Protein AF-E2BTY5-F1 (afdb_monomer)

Foldseek 3Di:
DVVVVVCVVCVPPDPVNVVVDDDDDKDKAFPDDDPDDDDWDDDPPCPPPPVGDDDDDPPRRDIDMDD

Secondary structure (DSSP, 8-state):
-HHHHHHHHHTT--HHHHTT------EEEESSS-SSPPP----TT-TT-GGGS----TT---EEEE-

Solvent-accessible surface area (backbone atoms only — not comparable to full-atom values): 4708 Å² total; per-residue (Å²): 107,70,72,58,53,51,48,65,74,52,68,82,64,49,74,77,57,56,71,74,57,86,84,83,63,76,47,80,45,58,71,56,72,68,99,64,88,84,85,76,89,74,66,88,90,46,79,83,41,69,92,64,50,82,87,77,71,94,75,65,68,50,66,49,78,45,112

Mean predicted aligned error: 7.32 Å

Radius of gyration: 21.63 Å; Cα contacts (8 Å, |Δi|>4): 40; chains: 1; bounding box: 40×23×56 Å

InterPro domains:
  IPR036397 Ribonuclease H superfamily [G3DSA:3.30.420.10] (1-67)
  IPR052338 Transposase_5 [PTHR23022] (2-67)

Sequence (67 aa):
LARLDFARKFQHWTEVDWRKVLFSDESKFQLFGSDGRKYIRRPTGTRYNSRYQTPTVKHGGGNVMVW

Structure (mmCIF, N/CA/C/O backbone):
data_AF-E2BTY5-F1
#
_entry.id   AF-E2BTY5-F1
#
loop_
_atom_site.group_PDB
_atom_site.id
_atom_site.type_symbol
_atom_site.label_atom_id
_atom_site.label_alt_id
_atom_site.label_comp_id
_atom_site.label_asym_id
_atom_site.label_entity_id
_atom_site.label_seq_id
_atom_site.pdbx_PDB_ins_code
_atom_site.Cartn_x
_atom_site.Cartn_y
_atom_site.Cartn_z
_atom_site.occupancy
_atom_site.B_iso_or_equiv
_atom_site.auth_seq_id
_atom_site.auth_comp_id
_atom_site.auth_asym_id
_atom_site.auth_atom_id
_atom_site.pdbx_PDB_model_num
ATOM 1 N N . LEU A 1 1 ? 21.699 -8.614 -0.765 1.00 79.62 1 LEU A N 1
ATOM 2 C CA . LEU A 1 1 ? 22.265 -8.118 -2.042 1.00 79.62 1 LEU A CA 1
ATOM 3 C C . LEU A 1 1 ? 21.225 -8.078 -3.168 1.00 79.62 1 LEU A C 1
ATOM 5 O O . LEU A 1 1 ? 21.167 -7.062 -3.837 1.00 79.62 1 LEU A O 1
ATOM 9 N N . ALA A 1 2 ? 20.291 -9.038 -3.264 1.00 94.44 2 ALA A N 1
ATOM 10 C CA . ALA A 1 2 ? 19.249 -9.089 -4.310 1.00 94.44 2 ALA A CA 1
ATOM 11 C C . ALA A 1 2 ? 18.507 -7.767 -4.628 1.00 94.44 2 ALA A C 1
ATOM 13 O O . ALA A 1 2 ? 18.342 -7.426 -5.794 1.00 94.44 2 ALA A O 1
ATOM 14 N N . ARG A 1 3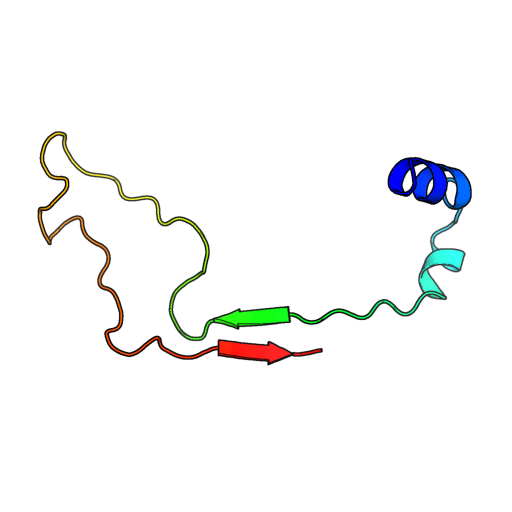 ? 18.095 -6.980 -3.617 1.00 97.25 3 ARG A N 1
ATOM 15 C CA . ARG A 1 3 ? 17.455 -5.665 -3.849 1.00 97.25 3 ARG A CA 1
ATOM 16 C C . ARG A 1 3 ? 18.402 -4.645 -4.494 1.00 97.25 3 ARG A C 1
ATOM 18 O O . ARG A 1 3 ? 17.969 -3.866 -5.335 1.00 97.25 3 ARG A O 1
ATOM 25 N N . LEU A 1 4 ? 19.676 -4.651 -4.097 1.00 97.69 4 LEU A N 1
ATOM 26 C CA . LEU A 1 4 ? 20.711 -3.775 -4.652 1.00 97.69 4 LEU A CA 1
ATOM 27 C C . LEU A 1 4 ? 21.054 -4.183 -6.087 1.00 97.69 4 LEU A C 1
ATOM 29 O O . LEU A 1 4 ? 21.184 -3.320 -6.948 1.00 97.69 4 LEU A O 1
ATOM 33 N N . ASP A 1 5 ? 21.149 -5.485 -6.347 1.00 98.25 5 ASP A N 1
ATOM 34 C CA . ASP A 1 5 ? 21.446 -6.014 -7.679 1.00 98.25 5 ASP A CA 1
ATOM 35 C C . ASP A 1 5 ? 20.297 -5.735 -8.656 1.00 98.25 5 ASP A C 1
ATOM 37 O O . ASP A 1 5 ? 20.543 -5.305 -9.780 1.00 98.25 5 ASP A O 1
ATOM 41 N N . PHE A 1 6 ? 19.041 -5.877 -8.211 1.00 96.94 6 PHE A N 1
ATOM 42 C CA . PHE A 1 6 ? 17.863 -5.471 -8.983 1.00 96.94 6 PHE A CA 1
ATOM 43 C C . PHE A 1 6 ? 17.898 -3.976 -9.321 1.00 96.94 6 PHE A C 1
ATOM 45 O O . PHE A 1 6 ? 17.776 -3.607 -10.487 1.00 96.94 6 PHE A O 1
ATOM 52 N N . ALA A 1 7 ? 18.121 -3.120 -8.316 1.00 97.56 7 ALA A N 1
ATOM 53 C CA . ALA A 1 7 ? 18.178 -1.676 -8.520 1.00 97.56 7 ALA A CA 1
ATOM 54 C C . ALA A 1 7 ? 19.285 -1.295 -9.511 1.00 97.56 7 ALA A C 1
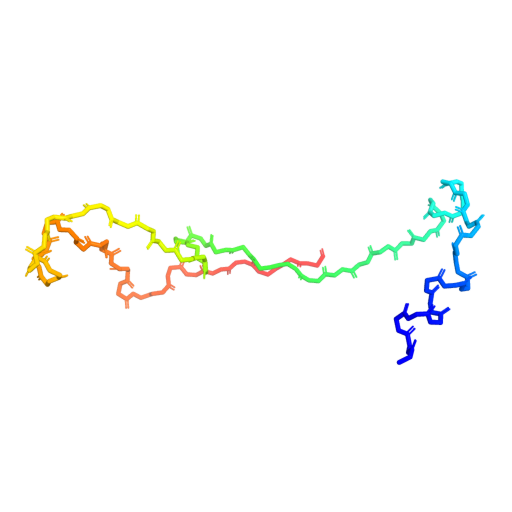ATOM 56 O O . ALA A 1 7 ? 19.011 -0.584 -10.469 1.00 97.56 7 ALA A O 1
ATOM 57 N N . ARG A 1 8 ? 20.503 -1.832 -9.349 1.00 98.00 8 ARG A N 1
ATOM 58 C CA . ARG A 1 8 ? 21.622 -1.595 -10.279 1.00 98.00 8 ARG A CA 1
ATOM 59 C C . ARG A 1 8 ? 21.326 -2.097 -11.690 1.00 98.00 8 ARG A C 1
ATOM 61 O O . ARG A 1 8 ? 21.651 -1.412 -12.652 1.00 98.00 8 ARG A O 1
ATOM 68 N N . LYS A 1 9 ? 20.696 -3.267 -11.828 1.00 97.75 9 LYS A N 1
ATOM 69 C CA . LYS A 1 9 ? 20.357 -3.860 -13.130 1.00 97.75 9 LYS A CA 1
ATOM 70 C C . LYS A 1 9 ? 19.370 -3.003 -13.925 1.00 97.75 9 LYS A C 1
ATOM 72 O O . LYS A 1 9 ? 19.506 -2.903 -15.140 1.00 97.75 9 LYS A O 1
ATOM 77 N N . PHE A 1 10 ? 18.398 -2.390 -13.252 1.00 97.44 10 PHE A N 1
ATOM 78 C CA . PHE A 1 10 ? 17.318 -1.635 -13.894 1.00 97.44 10 PHE A CA 1
ATOM 79 C C . PHE A 1 10 ? 17.429 -0.109 -13.711 1.00 97.44 10 PHE A C 1
ATOM 81 O O . PHE A 1 10 ? 16.529 0.620 -14.111 1.00 97.44 10 PHE A O 1
ATOM 88 N N . GLN A 1 11 ? 18.538 0.403 -13.159 1.00 97.69 11 GLN A N 1
ATOM 89 C CA . GLN A 1 11 ? 18.708 1.829 -12.822 1.00 97.69 11 GLN A CA 1
ATOM 90 C C . GLN A 1 11 ? 18.614 2.791 -14.019 1.00 97.69 11 GLN A C 1
ATOM 92 O O . GLN A 1 11 ? 18.342 3.971 -13.833 1.00 97.69 11 GLN A O 1
ATOM 97 N N . HIS A 1 12 ? 18.872 2.304 -15.236 1.00 98.19 12 HIS A N 1
ATOM 98 C CA . HIS A 1 12 ? 18.847 3.106 -16.466 1.00 98.19 12 HIS A CA 1
ATOM 99 C C . HIS A 1 12 ? 17.586 2.885 -17.306 1.00 98.19 12 HIS A C 1
ATOM 101 O O . HIS A 1 12 ? 17.500 3.397 -18.419 1.00 98.19 12 HIS A O 1
ATOM 107 N N . TRP A 1 13 ? 16.628 2.100 -16.811 1.00 98.25 13 TRP A N 1
ATOM 108 C CA . TRP A 1 13 ? 15.373 1.896 -17.519 1.00 98.25 13 TRP A CA 1
ATOM 109 C C . TRP A 1 13 ? 14.582 3.190 -17.614 1.00 98.25 13 TRP A C 1
ATOM 111 O O . TRP A 1 13 ? 14.417 3.919 -16.632 1.00 98.25 13 TRP A O 1
ATOM 121 N N . THR A 1 14 ? 14.076 3.448 -18.814 1.00 98.00 14 THR A N 1
ATOM 122 C CA . THR A 1 14 ? 13.236 4.607 -19.091 1.00 98.00 14 THR A CA 1
ATOM 123 C C . THR A 1 14 ? 11.774 4.291 -18.797 1.00 98.00 14 THR A C 1
ATOM 125 O O . THR A 1 14 ? 11.385 3.136 -18.614 1.00 98.00 14 THR A O 1
ATOM 128 N N . GLU A 1 15 ? 10.919 5.312 -18.800 1.00 97.44 15 GLU A N 1
ATOM 129 C CA . GLU A 1 15 ? 9.474 5.117 -18.651 1.00 97.44 15 GLU A CA 1
ATOM 130 C C . GLU A 1 15 ? 8.900 4.175 -19.728 1.00 97.44 15 GLU A C 1
ATOM 132 O O . GLU A 1 15 ? 8.025 3.361 -19.443 1.00 97.44 15 GLU A O 1
ATOM 137 N N . VAL A 1 16 ? 9.433 4.226 -20.956 1.00 98.19 16 VAL A N 1
ATOM 138 C CA . VAL A 1 16 ? 9.005 3.360 -22.068 1.00 98.19 16 VAL A CA 1
ATOM 139 C C . VAL A 1 16 ? 9.321 1.888 -21.796 1.00 98.19 16 VAL A C 1
ATOM 141 O O . VAL A 1 16 ? 8.564 1.012 -22.213 1.00 98.19 16 VAL A O 1
ATOM 144 N N . ASP A 1 17 ? 10.410 1.602 -21.085 1.00 98.19 17 ASP A N 1
ATOM 145 C CA . ASP A 1 17 ? 10.773 0.236 -20.705 1.00 98.19 17 ASP A CA 1
ATOM 146 C C . ASP A 1 17 ? 9.863 -0.283 -19.592 1.00 98.19 17 ASP A C 1
ATOM 148 O O . ASP A 1 17 ? 9.329 -1.388 -19.700 1.00 98.19 17 ASP A O 1
ATOM 152 N N . TRP A 1 18 ? 9.589 0.543 -18.578 1.00 97.94 18 TRP A N 1
ATOM 153 C CA . TRP A 1 18 ? 8.678 0.188 -17.486 1.00 97.94 18 TRP A CA 1
ATOM 154 C C . TRP A 1 18 ? 7.2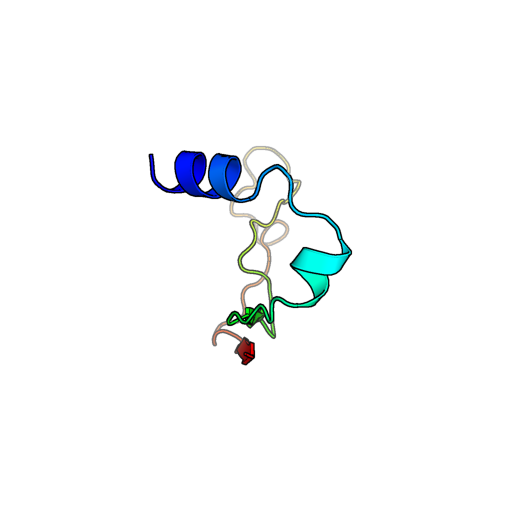39 -0.034 -17.947 1.00 97.94 18 TRP A C 1
ATOM 156 O O . TRP A 1 18 ? 6.575 -0.930 -17.433 1.00 97.94 18 TRP A O 1
ATOM 166 N N . ARG A 1 19 ? 6.767 0.704 -18.959 1.00 97.69 19 ARG A N 1
ATOM 167 C CA . ARG A 1 19 ? 5.427 0.509 -19.545 1.00 97.69 19 ARG A CA 1
ATOM 168 C C . ARG A 1 19 ? 5.215 -0.880 -20.160 1.00 97.69 19 ARG A C 1
ATOM 170 O O . ARG A 1 19 ? 4.071 -1.278 -20.348 1.00 97.69 19 ARG A O 1
ATOM 177 N N . LYS A 1 20 ? 6.285 -1.616 -20.481 1.00 97.62 20 LYS A N 1
ATOM 178 C CA . LYS A 1 20 ? 6.204 -2.994 -21.003 1.00 97.62 20 LYS A CA 1
ATOM 179 C C . LYS A 1 20 ? 6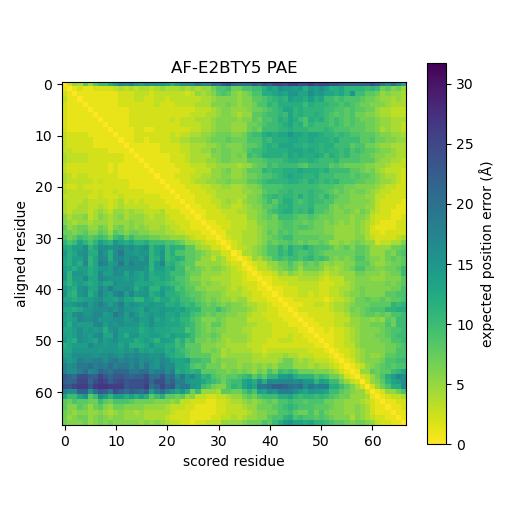.044 -4.034 -19.891 1.00 97.62 20 LYS A C 1
ATOM 181 O O . LYS A 1 20 ? 5.805 -5.202 -20.190 1.00 97.62 20 LYS A O 1
ATOM 186 N N . VAL A 1 21 ? 6.213 -3.640 -18.629 1.00 97.50 21 VAL A N 1
ATOM 187 C CA . VAL A 1 21 ? 6.100 -4.541 -17.481 1.00 97.50 21 VAL A CA 1
ATOM 188 C C . VAL A 1 21 ? 4.658 -4.570 -16.997 1.00 97.50 21 VAL A C 1
ATOM 190 O O . VAL A 1 21 ? 4.104 -3.544 -16.608 1.00 97.50 21 VAL A O 1
ATOM 193 N N . LEU A 1 22 ? 4.068 -5.764 -16.972 1.00 97.69 22 LEU A N 1
ATOM 194 C CA . LEU A 1 22 ? 2.797 -6.003 -16.303 1.00 97.69 22 LEU A CA 1
ATOM 195 C C . LEU A 1 22 ? 3.070 -6.403 -14.851 1.00 97.69 22 LEU A C 1
ATOM 197 O O . LEU A 1 22 ? 3.523 -7.515 -14.584 1.00 97.69 22 LEU A O 1
ATOM 201 N N . PHE A 1 23 ? 2.821 -5.483 -13.924 1.00 96.62 23 PHE A N 1
ATOM 202 C CA . PHE A 1 23 ? 2.858 -5.778 -12.495 1.00 96.62 23 PHE A CA 1
ATOM 203 C C . PHE A 1 23 ? 1.522 -6.377 -12.055 1.00 96.62 23 PHE A C 1
ATOM 205 O O . PHE A 1 23 ? 0.465 -5.922 -12.487 1.00 96.62 23 PHE A O 1
ATOM 212 N N . SER A 1 24 ? 1.582 -7.371 -11.177 1.00 96.94 24 SER A N 1
ATOM 213 C CA . SER A 1 24 ? 0.422 -7.993 -10.541 1.00 96.94 24 SER A CA 1
ATOM 214 C C . SER A 1 24 ? 0.732 -8.231 -9.073 1.00 96.94 24 SER A C 1
ATOM 216 O O . SER A 1 24 ? 1.864 -8.608 -8.753 1.00 96.94 24 SER A O 1
ATOM 218 N N . ASP A 1 25 ? -0.251 -8.049 -8.206 1.00 97.50 25 ASP A N 1
ATOM 219 C CA . ASP A 1 25 ? -0.135 -8.333 -6.779 1.00 97.50 25 ASP A CA 1
ATOM 220 C C . ASP A 1 25 ? -1.528 -8.525 -6.181 1.00 97.50 25 ASP A C 1
ATOM 222 O O . ASP A 1 25 ? -2.514 -8.070 -6.748 1.00 97.50 25 ASP A O 1
ATOM 226 N N . GLU A 1 26 ? -1.615 -9.152 -5.016 1.00 97.00 26 GLU A N 1
ATOM 227 C CA . GLU A 1 26 ? -2.880 -9.290 -4.301 1.00 97.00 26 GLU A CA 1
ATOM 228 C C . GLU A 1 26 ? -3.049 -8.178 -3.264 1.00 97.00 26 GLU A C 1
ATOM 230 O O . GLU A 1 26 ? -2.161 -7.883 -2.464 1.00 97.00 26 GLU A O 1
ATOM 235 N N . SER A 1 27 ? -4.233 -7.575 -3.230 1.00 93.06 27 SER A N 1
ATOM 236 C CA . SER A 1 27 ? -4.600 -6.538 -2.271 1.00 93.06 27 SER A CA 1
ATOM 237 C C . SER A 1 27 ? -5.800 -6.946 -1.427 1.00 93.06 27 SER A C 1
ATOM 239 O O . SER A 1 27 ? -6.811 -7.447 -1.920 1.00 93.06 27 SER A O 1
ATOM 241 N N . LYS A 1 28 ? -5.699 -6.671 -0.125 1.00 91.75 28 LYS A N 1
ATOM 242 C CA . LYS A 1 28 ? -6.752 -6.913 0.861 1.00 91.75 28 LYS A CA 1
ATOM 243 C C . LYS A 1 28 ? -7.458 -5.616 1.238 1.00 91.75 28 LYS A C 1
ATOM 245 O O . LYS A 1 28 ? -6.840 -4.706 1.789 1.00 91.75 28 LYS A O 1
ATOM 250 N N . PHE A 1 29 ? -8.772 -5.578 1.063 1.00 89.50 29 PHE A N 1
ATOM 251 C CA . PHE A 1 29 ? -9.625 -4.458 1.453 1.00 89.50 29 PHE A CA 1
ATOM 252 C C . PHE A 1 29 ? -10.526 -4.860 2.615 1.00 89.50 29 PHE A C 1
ATOM 254 O O . PHE A 1 29 ? -11.384 -5.729 2.488 1.00 89.50 29 PHE A O 1
ATOM 261 N N . GLN A 1 30 ? -10.328 -4.234 3.771 1.00 88.38 30 GLN A N 1
ATOM 262 C CA . GLN A 1 30 ? -11.165 -4.475 4.946 1.00 88.38 30 GLN A CA 1
ATOM 263 C C . GLN A 1 30 ? -12.516 -3.772 4.765 1.00 88.38 30 GLN A C 1
ATOM 265 O O . GLN A 1 30 ? -12.552 -2.591 4.420 1.00 88.38 30 GLN A O 1
ATOM 270 N N . LEU A 1 31 ? -13.622 -4.468 5.033 1.00 86.56 31 LEU A N 1
ATOM 271 C CA . LEU A 1 31 ? -14.963 -3.869 4.978 1.00 86.56 31 LEU A CA 1
ATOM 272 C C . LEU A 1 31 ? -15.237 -2.980 6.200 1.00 86.56 31 LEU A C 1
ATOM 274 O O . LEU A 1 31 ? -15.909 -1.958 6.095 1.00 86.56 31 LEU A O 1
ATOM 278 N N . PHE A 1 32 ? -14.691 -3.351 7.363 1.00 81.25 32 PHE A N 1
ATOM 279 C CA . PHE A 1 32 ? -14.817 -2.582 8.598 1.00 81.25 32 PHE A CA 1
ATOM 280 C C . PHE A 1 32 ?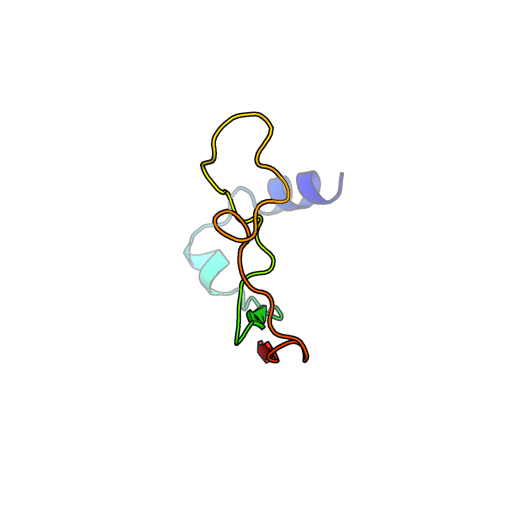 -13.485 -2.457 9.327 1.00 81.25 32 PHE A C 1
ATOM 282 O O . PHE A 1 32 ? -12.844 -3.446 9.675 1.00 81.25 32 PHE A O 1
ATOM 289 N N . GLY A 1 33 ? -13.134 -1.216 9.663 1.00 78.12 33 GLY A N 1
ATOM 290 C CA . GLY A 1 33 ? -11.854 -0.905 10.287 1.00 78.12 33 GLY A CA 1
ATOM 291 C C . GLY A 1 33 ? -10.698 -0.941 9.291 1.00 78.12 33 GLY A C 1
ATOM 292 O O . GLY A 1 33 ? -10.870 -1.201 8.108 1.00 78.12 33 GLY A O 1
ATOM 293 N N . SER A 1 34 ? -9.507 -0.633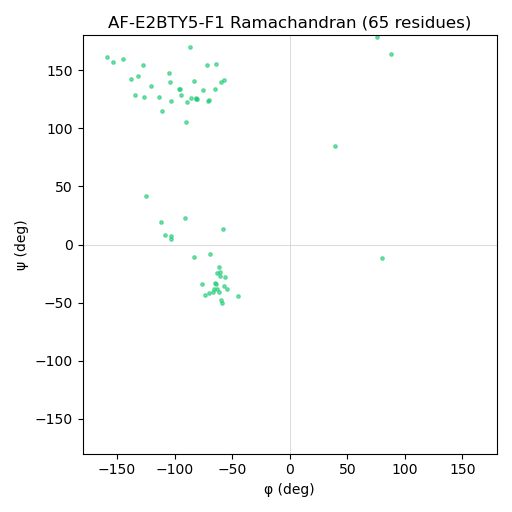 9.786 1.00 79.94 34 SER A N 1
ATOM 294 C CA . SER A 1 34 ? -8.261 -0.778 9.044 1.00 79.94 34 SER A CA 1
ATOM 295 C C . SER A 1 34 ? -7.290 -1.589 9.890 1.00 79.94 34 SER A C 1
ATOM 297 O O . SER A 1 34 ? -7.374 -1.564 11.121 1.00 79.94 34 SER A O 1
ATOM 299 N N . ASP A 1 35 ? -6.344 -2.265 9.238 1.00 77.81 35 ASP A N 1
ATOM 300 C CA . ASP A 1 35 ? -5.234 -2.945 9.924 1.00 77.81 35 ASP A CA 1
ATOM 301 C C . ASP A 1 35 ? -4.244 -1.931 10.543 1.00 77.81 35 ASP A C 1
ATOM 303 O O . ASP A 1 35 ? -3.328 -2.283 11.285 1.00 77.81 35 ASP A O 1
ATOM 307 N N . GLY A 1 36 ? -4.431 -0.642 10.240 1.00 81.38 36 GLY A N 1
ATOM 308 C CA . GLY A 1 36 ? -3.632 0.457 10.752 1.00 81.38 36 GLY A CA 1
ATOM 309 C C . GLY A 1 36 ? -3.883 0.753 12.231 1.00 81.38 36 GLY A C 1
ATOM 310 O O . GLY A 1 36 ? -4.954 0.522 12.799 1.00 81.38 36 GLY A O 1
ATOM 311 N N . ARG A 1 37 ? -2.873 1.342 12.873 1.00 83.69 37 ARG A N 1
ATOM 312 C CA . ARG A 1 37 ? -2.954 1.740 14.278 1.00 83.69 37 ARG A CA 1
ATOM 313 C C . ARG A 1 37 ? -3.909 2.925 14.440 1.00 83.69 37 ARG A C 1
ATOM 315 O O . ARG A 1 37 ? -3.705 3.978 13.843 1.00 83.69 37 ARG A O 1
ATOM 322 N N . LYS A 1 38 ? -4.927 2.781 15.293 1.00 83.69 38 LYS A N 1
ATOM 323 C CA . LYS A 1 38 ? -5.816 3.893 15.662 1.00 83.69 38 LYS A CA 1
ATOM 324 C C . LYS A 1 38 ? -5.170 4.750 16.750 1.00 83.69 38 LYS A C 1
ATOM 326 O O . LYS A 1 38 ? -4.813 4.244 17.814 1.00 83.69 38 LYS A O 1
ATOM 331 N N . TYR A 1 39 ? -5.049 6.049 16.495 1.00 87.88 39 TYR A N 1
ATOM 332 C CA . TYR A 1 39 ? -4.577 7.027 17.474 1.00 87.88 39 TYR A CA 1
ATOM 333 C C . TYR A 1 39 ? -5.774 7.673 18.175 1.00 87.88 39 TYR A C 1
ATOM 335 O O . TYR A 1 39 ? -6.702 8.141 17.523 1.00 87.88 39 TYR A O 1
ATOM 343 N N . ILE A 1 40 ? -5.761 7.691 19.511 1.00 88.44 40 ILE A N 1
ATOM 344 C CA . ILE A 1 40 ? -6.848 8.237 20.335 1.00 88.44 40 ILE A CA 1
ATOM 345 C C . ILE A 1 40 ? -6.265 9.262 21.307 1.00 88.44 40 ILE A C 1
ATOM 347 O O . ILE A 1 40 ? -5.349 8.942 22.069 1.00 88.44 40 ILE A O 1
ATOM 351 N N . ARG A 1 41 ? -6.822 10.478 21.323 1.00 92.75 41 ARG A N 1
ATOM 352 C CA . ARG A 1 41 ? -6.490 11.516 22.309 1.00 92.75 41 ARG A CA 1
ATOM 353 C C . ARG A 1 41 ? -7.349 11.336 23.564 1.00 92.75 41 ARG A C 1
ATOM 355 O O . ARG A 1 41 ? -8.571 11.298 23.463 1.00 92.75 41 ARG A O 1
ATOM 362 N N . ARG A 1 42 ? -6.719 11.238 24.740 1.00 94.06 42 ARG A N 1
ATOM 363 C CA . ARG A 1 42 ? -7.408 11.100 26.038 1.00 94.06 42 ARG A CA 1
ATOM 364 C C . ARG A 1 42 ? -6.571 11.642 27.209 1.00 94.06 42 ARG A C 1
ATOM 366 O O . ARG A 1 42 ? -5.347 11.671 27.081 1.00 94.06 42 ARG A O 1
ATOM 373 N N . PRO A 1 43 ? -7.188 12.019 28.345 1.00 96.06 43 PRO A N 1
ATOM 374 C CA . PRO A 1 43 ? -6.465 12.401 29.562 1.00 96.06 43 PRO A CA 1
ATOM 375 C C . PRO A 1 43 ? -5.638 11.255 30.173 1.00 96.06 43 PRO A C 1
ATOM 377 O O . PRO A 1 43 ? -5.968 10.073 30.010 1.00 96.06 43 PRO A O 1
ATOM 380 N N . THR A 1 44 ? -4.591 11.591 30.931 1.00 95.81 44 THR A N 1
ATOM 381 C CA . THR A 1 44 ? -3.769 10.619 31.676 1.00 95.81 44 THR A CA 1
ATOM 382 C C . THR A 1 44 ? -4.631 9.788 32.633 1.00 95.81 44 THR A C 1
ATOM 384 O O . THR A 1 44 ? -5.593 10.284 33.208 1.00 95.81 44 THR A O 1
ATOM 387 N N . GLY A 1 45 ? -4.332 8.493 32.765 1.00 94.88 45 GLY A N 1
ATOM 388 C CA . GLY A 1 45 ? -5.082 7.574 33.634 1.00 94.88 45 GLY A CA 1
ATOM 389 C C . GLY A 1 45 ? -6.404 7.049 33.055 1.00 94.88 45 GLY A C 1
ATOM 390 O O . GLY A 1 45 ? -6.928 6.056 33.542 1.00 94.88 45 GLY A O 1
ATOM 391 N N . THR A 1 46 ? -6.919 7.608 31.954 1.00 94.38 46 THR A N 1
ATOM 392 C CA . THR A 1 46 ? -8.234 7.214 31.397 1.00 94.38 46 THR A CA 1
ATOM 393 C C . THR A 1 46 ? -8.176 6.085 30.358 1.00 94.38 46 THR A C 1
ATOM 395 O O . THR A 1 46 ? -9.079 5.941 29.536 1.00 94.38 46 THR A O 1
ATOM 398 N N . ARG A 1 47 ? -7.119 5.256 30.370 1.00 89.44 47 ARG A N 1
ATOM 399 C CA . ARG A 1 47 ? -6.859 4.233 29.331 1.00 89.44 47 ARG A CA 1
ATOM 400 C C . ARG A 1 47 ? -8.020 3.267 29.102 1.00 89.44 47 ARG A C 1
ATOM 402 O O . ARG A 1 47 ? -8.264 2.910 27.956 1.00 89.44 47 ARG A O 1
ATOM 409 N N . TYR A 1 48 ? -8.706 2.865 30.167 1.00 90.88 48 TYR A N 1
ATOM 410 C CA . TYR A 1 48 ? -9.791 1.884 30.108 1.00 90.88 48 TYR A CA 1
ATOM 411 C C . TYR A 1 48 ? -11.182 2.516 30.199 1.00 90.88 48 TYR A C 1
ATOM 413 O O . TYR A 1 48 ? -12.176 1.800 30.257 1.00 90.88 48 TYR A O 1
ATOM 421 N N . ASN A 1 49 ? -11.293 3.847 30.166 1.00 92.94 49 ASN A N 1
ATOM 422 C CA . ASN A 1 49 ? -12.600 4.491 30.109 1.00 92.94 49 ASN A CA 1
ATOM 423 C C . ASN A 1 49 ? -13.217 4.260 28.720 1.00 92.94 49 ASN A C 1
ATOM 425 O O . ASN A 1 49 ? -12.608 4.609 27.708 1.00 92.94 49 ASN A O 1
ATOM 429 N N . SER A 1 50 ? -14.417 3.678 28.677 1.00 90.62 50 SER A N 1
ATOM 430 C CA . SER A 1 5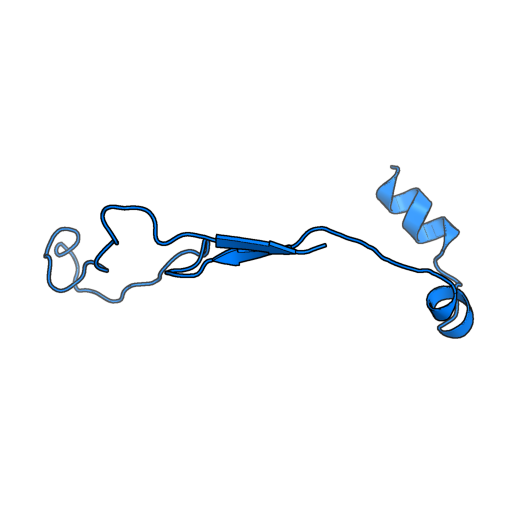0 ? -15.134 3.334 27.442 1.00 90.62 50 SER A CA 1
ATOM 431 C C . SER A 1 50 ? -15.348 4.529 26.508 1.00 90.62 50 SER A C 1
ATOM 433 O O . SER A 1 50 ? -15.338 4.350 25.294 1.00 90.62 50 SER A O 1
ATOM 435 N N . ARG A 1 51 ? -15.431 5.758 27.040 1.00 91.69 51 ARG A N 1
ATOM 436 C CA . ARG A 1 51 ? -15.532 7.000 26.251 1.00 91.69 51 ARG A CA 1
ATOM 437 C C . ARG A 1 51 ? -14.330 7.236 25.330 1.00 91.69 51 ARG A C 1
ATOM 439 O O . ARG A 1 51 ? -14.468 7.910 24.313 1.00 91.69 51 ARG A O 1
ATOM 446 N N . TYR A 1 52 ? -13.159 6.712 25.691 1.00 91.69 52 TYR A N 1
ATOM 447 C CA . TYR A 1 52 ? -11.912 6.852 24.930 1.00 91.69 52 TYR A CA 1
ATOM 448 C C . TYR A 1 52 ? -11.448 5.527 24.311 1.00 91.69 52 TYR A C 1
ATOM 450 O O . TYR A 1 52 ? -10.272 5.382 23.970 1.00 91.69 52 TYR A O 1
ATOM 458 N N . GLN A 1 53 ? -12.348 4.554 24.179 1.00 87.56 53 GLN A N 1
ATOM 459 C CA . GLN A 1 53 ? -12.091 3.312 23.459 1.00 87.56 53 GLN A CA 1
ATOM 460 C C . GLN A 1 53 ? -12.793 3.354 22.104 1.00 87.56 53 GLN A C 1
ATOM 462 O O . GLN A 1 53 ? -13.918 3.833 21.986 1.00 87.56 53 GLN A O 1
ATOM 467 N N . THR A 1 54 ? -12.132 2.849 21.064 1.00 84.12 54 THR A N 1
ATOM 468 C CA . THR A 1 54 ? -12.802 2.645 19.781 1.00 84.12 54 THR A CA 1
ATOM 469 C C . THR A 1 54 ? -13.596 1.343 19.845 1.00 84.12 54 THR A C 1
ATOM 471 O O . THR A 1 54 ? -12.992 0.309 20.138 1.00 84.12 54 THR A O 1
ATOM 474 N N . PRO A 1 55 ? -14.908 1.356 19.558 1.00 79.38 55 PRO A N 1
ATOM 475 C CA . PRO A 1 55 ? -15.688 0.129 19.511 1.00 79.38 55 PRO A CA 1
ATOM 476 C C . PRO A 1 55 ? -15.121 -0.826 18.455 1.00 79.38 55 PRO A C 1
ATOM 478 O O . PRO A 1 55 ? -14.695 -0.410 17.372 1.00 79.38 55 PRO A O 1
ATOM 481 N N . THR A 1 56 ? -15.100 -2.113 18.789 1.00 78.44 56 THR A N 1
ATOM 482 C CA . THR A 1 56 ? -14.727 -3.196 17.879 1.00 78.44 56 THR A CA 1
ATOM 483 C C . THR A 1 56 ? -15.981 -3.939 17.434 1.00 78.44 56 THR A C 1
ATOM 485 O O . THR A 1 56 ? -16.958 -4.048 18.175 1.00 78.44 56 THR A O 1
ATOM 488 N N . VAL A 1 57 ? -15.972 -4.446 16.202 1.00 75.00 57 VAL A N 1
ATOM 489 C CA . VAL A 1 57 ? -17.042 -5.317 15.710 1.00 75.00 57 VAL A CA 1
ATOM 490 C 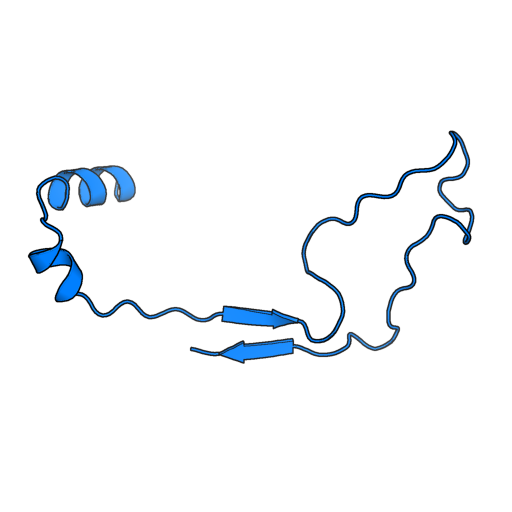C . VAL A 1 57 ? -16.791 -6.741 16.211 1.00 75.00 57 VAL A C 1
ATOM 492 O O . VAL A 1 57 ? -15.704 -7.283 16.021 1.00 75.00 57 VAL A O 1
ATOM 495 N N . LYS A 1 58 ? -17.785 -7.350 16.871 1.00 66.69 58 LYS A N 1
ATOM 496 C CA . LYS A 1 58 ? -17.658 -8.670 17.525 1.00 66.69 58 LYS A CA 1
ATOM 497 C C . LYS A 1 58 ? -17.367 -9.826 16.558 1.00 66.69 58 LYS A C 1
ATOM 499 O O . LYS A 1 58 ? -16.799 -10.825 16.978 1.00 66.69 58 LYS A O 1
ATOM 504 N N . HIS A 1 59 ? -17.740 -9.686 15.285 1.00 63.25 59 HIS A N 1
ATOM 505 C CA . HIS A 1 59 ? -17.666 -10.756 14.286 1.00 63.25 59 HIS A CA 1
ATOM 506 C C . HIS A 1 59 ? -16.864 -10.360 13.045 1.00 63.25 59 HIS A C 1
ATOM 508 O O . HIS A 1 59 ? -17.304 -10.665 11.948 1.00 63.25 59 HIS A O 1
ATOM 514 N N . GLY A 1 60 ? -15.728 -9.664 13.232 1.00 68.94 60 GLY A N 1
ATOM 515 C CA . GLY A 1 60 ? -14.703 -9.420 12.204 1.00 68.94 60 GLY A CA 1
ATOM 516 C C . GLY A 1 60 ? -15.294 -9.132 10.829 1.00 68.94 60 GLY A C 1
ATOM 517 O O . GLY A 1 60 ? -15.433 -10.059 10.046 1.00 68.94 60 GLY A O 1
ATOM 518 N N . GLY A 1 61 ? -15.654 -7.867 10.576 1.00 78.69 61 GLY A N 1
ATOM 519 C CA . GLY A 1 61 ? -16.587 -7.408 9.534 1.00 78.69 61 GLY A CA 1
ATOM 520 C C . GLY A 1 61 ? -16.292 -7.758 8.067 1.00 78.69 61 GLY A C 1
ATOM 521 O O . GLY A 1 61 ? -16.930 -7.203 7.185 1.00 78.69 61 GLY A O 1
ATOM 522 N N . GLY A 1 62 ? -15.376 -8.681 7.800 1.00 85.62 62 GLY A N 1
ATOM 523 C CA . GLY A 1 62 ? -15.055 -9.212 6.491 1.00 85.62 62 GLY A C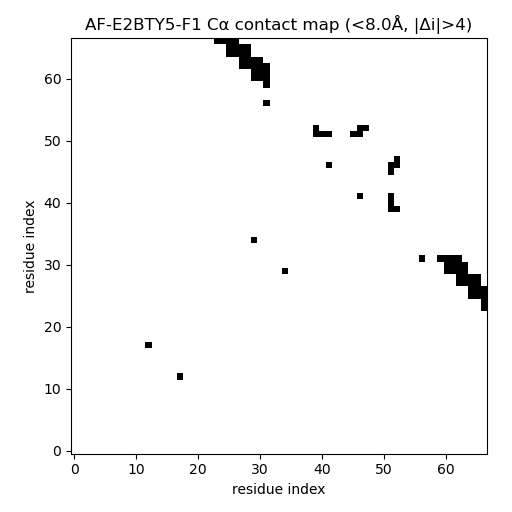A 1
ATOM 524 C C . GLY A 1 62 ? -14.001 -8.380 5.777 1.00 85.62 62 GLY A C 1
ATOM 525 O O . GLY A 1 62 ? -13.681 -7.247 6.145 1.00 85.62 62 GLY A O 1
ATOM 526 N N . ASN A 1 63 ? -13.433 -8.982 4.746 1.00 89.00 63 ASN A N 1
ATOM 527 C CA . ASN A 1 63 ? -12.538 -8.324 3.814 1.00 89.00 63 ASN A CA 1
ATOM 528 C C . ASN A 1 63 ? -12.760 -8.908 2.423 1.00 89.00 63 ASN A C 1
ATOM 530 O O . ASN A 1 63 ? -13.304 -10.004 2.280 1.00 89.00 63 ASN A O 1
ATOM 534 N N . VAL A 1 64 ? -12.344 -8.151 1.421 1.00 92.56 64 VAL A N 1
ATOM 535 C CA . VAL A 1 64 ? -12.324 -8.565 0.026 1.00 92.56 64 VAL A CA 1
ATOM 536 C C . VAL A 1 64 ? -10.864 -8.654 -0.398 1.00 92.56 64 VAL A C 1
ATOM 538 O O . VAL A 1 64 ? -10.107 -7.704 -0.201 1.00 92.56 64 VAL A O 1
ATOM 541 N N . MET A 1 65 ? -10.479 -9.797 -0.955 1.00 95.00 65 MET A N 1
ATOM 542 C CA . MET A 1 65 ? -9.187 -9.996 -1.607 1.00 95.00 65 MET A CA 1
ATOM 543 C C . MET A 1 65 ? -9.368 -9.782 -3.106 1.00 95.00 65 MET A C 1
ATOM 545 O O . MET A 1 65 ? -10.325 -10.295 -3.688 1.00 95.00 65 MET A O 1
ATOM 549 N N . VAL A 1 66 ? -8.468 -9.020 -3.711 1.00 94.81 66 VAL A N 1
ATOM 550 C CA . VAL A 1 66 ? -8.461 -8.726 -5.147 1.00 94.81 66 VAL A CA 1
ATOM 551 C C . VAL A 1 66 ? -7.051 -8.966 -5.672 1.00 94.81 66 VAL A C 1
ATOM 553 O O . VAL A 1 66 ? -6.092 -8.718 -4.945 1.00 94.81 66 VAL A O 1
ATOM 556 N N . TRP A 1 67 ? -6.946 -9.453 -6.904 1.00 94.69 67 TRP A N 1
ATOM 557 C CA . TRP A 1 67 ? -5.706 -9.586 -7.668 1.00 94.69 67 TRP A CA 1
ATOM 558 C C . TRP A 1 67 ? -5.622 -8.477 -8.721 1.00 94.69 67 TRP A C 1
ATOM 560 O O . TRP A 1 67 ? -6.701 -8.119 -9.254 1.00 94.69 67 TRP A O 1
#

Organism: Harpegnathos saltator (NCBI:txid610380)

pLDDT: mean 90.41, std 8.44, range [63.25, 98.25]